Protein AF-A0A183HQJ3-F1 (afdb_monomer_lite)

Radius of gyration: 16.65 Å; chains: 1; bounding box: 35×37×35 Å

Organism: NCBI:txid387005

Foldseek 3Di:
DVCVVQVHPDDDDQDDAKDWDKHWDDDDPDIDIDIDIDGGDFLPRLVVVLVCCALVCVLVDDDDDDFDPPPVVPCPVSVVSSVVSNVVSNVVSLVVNCVPPVVVSVVSVVVVVVVPVVD

Sequence (119 aa):
MILRFLNRNDDAKPTIALEYSYGRRNRGKVKDVGHIWELGGGTNLCDLLQIPLASNYIQQCSLMIVIDLTAPFDMWNTFYTLLDSARTIVDSAMQQFSKTLPDSYEAFMIDRKAAFKEH

Structure (mmCIF, N/CA/C/O backbone):
data_AF-A0A183HQJ3-F1
#
_entry.id   AF-A0A183HQJ3-F1
#
loop_
_atom_site.group_PDB
_atom_site.id
_atom_site.type_symbol
_atom_site.label_atom_id
_atom_site.label_alt_id
_atom_site.label_comp_id
_atom_site.label_asym_id
_atom_site.label_entity_id
_atom_site.label_seq_id
_atom_site.pdbx_PDB_ins_code
_atom_site.Cartn_x
_atom_site.Cartn_y
_atom_site.Cartn_z
_atom_site.occupancy
_atom_site.B_iso_or_equiv
_atom_site.auth_seq_id
_atom_site.auth_comp_id
_atom_site.auth_asym_id
_atom_site.auth_atom_id
_atom_site.pdbx_PDB_model_num
ATOM 1 N N . MET A 1 1 ? 7.687 -10.432 -3.689 1.00 81.88 1 MET A N 1
ATOM 2 C CA . MET A 1 1 ? 7.864 -10.058 -2.262 1.00 81.88 1 MET A CA 1
ATOM 3 C C . MET A 1 1 ? 6.709 -10.557 -1.390 1.00 81.88 1 MET A C 1
ATOM 5 O O . MET A 1 1 ? 6.956 -11.270 -0.424 1.00 81.88 1 MET A O 1
ATOM 9 N N . ILE A 1 2 ? 5.460 -10.237 -1.745 1.00 89.94 2 ILE A N 1
ATOM 10 C CA . ILE A 1 2 ? 4.270 -10.497 -0.915 1.00 89.94 2 ILE A CA 1
ATOM 11 C C . ILE A 1 2 ? 3.982 -11.992 -0.715 1.00 89.94 2 ILE A C 1
ATOM 13 O O . ILE A 1 2 ? 3.716 -12.416 0.405 1.00 89.94 2 ILE A O 1
ATOM 17 N N . LEU A 1 3 ? 4.106 -12.817 -1.760 1.00 90.00 3 LEU A N 1
ATOM 18 C CA . LEU A 1 3 ? 3.868 -14.266 -1.657 1.00 90.00 3 LEU A CA 1
ATOM 19 C C . LEU A 1 3 ? 4.771 -14.932 -0.610 1.00 90.00 3 LEU A C 1
ATOM 21 O O . LEU A 1 3 ? 4.281 -15.659 0.251 1.00 90.00 3 LEU A O 1
ATOM 25 N N . ARG A 1 4 ? 6.067 -14.593 -0.605 1.00 89.31 4 ARG A N 1
ATOM 26 C CA . ARG A 1 4 ? 7.016 -15.073 0.411 1.00 89.31 4 ARG A CA 1
ATOM 27 C C . ARG A 1 4 ? 6.673 -14.563 1.809 1.00 89.31 4 ARG A C 1
ATOM 29 O O . ARG A 1 4 ? 6.722 -15.345 2.748 1.00 89.31 4 ARG A O 1
ATOM 36 N N . PHE A 1 5 ? 6.281 -13.293 1.948 1.00 90.00 5 PHE A N 1
ATOM 37 C CA . PHE A 1 5 ? 5.802 -12.748 3.226 1.00 90.00 5 PHE A CA 1
ATOM 38 C C . PHE A 1 5 ? 4.593 -13.532 3.772 1.00 90.00 5 PHE A C 1
ATOM 40 O O . PHE A 1 5 ? 4.485 -13.756 4.975 1.00 90.00 5 PHE A O 1
ATOM 47 N N . LEU A 1 6 ? 3.716 -14.007 2.885 1.00 91.88 6 LEU A N 1
ATOM 48 C CA . LEU A 1 6 ? 2.551 -14.827 3.220 1.00 91.88 6 LEU A CA 1
ATOM 49 C C . LEU A 1 6 ? 2.845 -16.337 3.302 1.00 91.88 6 LEU A C 1
ATOM 51 O O . LEU A 1 6 ? 1.902 -17.113 3.457 1.00 91.88 6 LEU A O 1
ATOM 55 N N . ASN A 1 7 ? 4.112 -16.763 3.210 1.00 88.19 7 ASN A N 1
ATOM 56 C CA . ASN A 1 7 ? 4.532 -18.171 3.148 1.00 88.19 7 ASN A CA 1
ATOM 57 C C . ASN A 1 7 ? 3.825 -18.979 2.040 1.00 88.19 7 ASN A C 1
ATOM 59 O O . ASN A 1 7 ? 3.460 -20.138 2.235 1.00 88.19 7 ASN A O 1
ATOM 63 N N . ARG A 1 8 ? 3.609 -18.355 0.878 1.00 88.88 8 ARG A N 1
ATOM 64 C CA . ARG A 1 8 ? 3.058 -18.994 -0.324 1.00 88.88 8 ARG A CA 1
ATOM 65 C C . ARG A 1 8 ? 4.184 -19.307 -1.304 1.00 88.88 8 ARG A C 1
ATOM 67 O O . ARG A 1 8 ? 5.031 -18.451 -1.561 1.00 88.88 8 ARG A O 1
ATOM 74 N N . ASN A 1 9 ? 4.154 -20.513 -1.865 1.00 83.75 9 ASN A N 1
ATOM 75 C CA . ASN A 1 9 ? 5.140 -21.002 -2.836 1.00 83.75 9 ASN A CA 1
ATOM 76 C C . ASN A 1 9 ? 4.659 -20.856 -4.291 1.00 83.75 9 ASN A C 1
ATOM 78 O O . ASN A 1 9 ? 5.130 -21.579 -5.162 1.00 83.75 9 ASN A O 1
ATOM 82 N N . ASP A 1 10 ? 3.712 -19.952 -4.543 1.00 84.69 10 ASP A N 1
ATOM 83 C CA . ASP A 1 10 ? 3.212 -19.676 -5.889 1.00 84.69 10 ASP A CA 1
ATOM 84 C C . ASP A 1 10 ? 4.236 -18.866 -6.701 1.00 84.69 10 ASP A C 1
ATOM 86 O O . ASP A 1 10 ? 4.989 -18.053 -6.148 1.00 84.69 10 ASP A O 1
ATOM 90 N N . ASP A 1 11 ? 4.223 -19.041 -8.022 1.00 83.50 11 ASP A N 1
ATOM 91 C CA . ASP A 1 11 ? 5.024 -18.220 -8.927 1.00 83.50 11 ASP A CA 1
ATOM 92 C C . ASP A 1 11 ? 4.510 -16.775 -8.951 1.00 83.50 11 ASP A C 1
ATOM 94 O O . ASP A 1 11 ? 3.305 -16.515 -9.046 1.00 83.50 11 ASP A O 1
ATOM 98 N N . ALA A 1 12 ? 5.440 -15.819 -8.885 1.00 81.25 12 ALA A N 1
ATOM 99 C CA . ALA A 1 12 ? 5.111 -14.403 -8.973 1.00 81.25 12 ALA A CA 1
ATOM 100 C C . ALA A 1 12 ? 4.600 -14.074 -10.382 1.00 81.25 12 ALA A C 1
ATOM 102 O O . ALA A 1 12 ? 5.305 -14.266 -11.373 1.00 81.25 12 ALA A O 1
ATOM 103 N N . LYS A 1 13 ? 3.373 -13.558 -10.459 1.00 83.06 13 LYS A N 1
ATOM 104 C CA . LYS A 1 13 ? 2.789 -13.032 -11.695 1.00 83.06 13 LYS A CA 1
ATOM 105 C C . LYS A 1 13 ? 2.975 -11.512 -11.740 1.00 83.06 13 LYS A C 1
ATOM 107 O O . LYS A 1 13 ? 3.051 -10.899 -10.677 1.00 83.06 13 LYS A O 1
ATOM 112 N N . PRO A 1 14 ? 3.052 -10.898 -12.933 1.00 83.50 14 PRO A N 1
ATOM 113 C CA . PRO A 1 14 ? 3.012 -9.446 -13.047 1.00 83.50 14 PRO A CA 1
ATOM 114 C C . PRO A 1 14 ? 1.714 -8.899 -12.446 1.00 83.50 14 PRO A C 1
ATOM 116 O O . PRO A 1 14 ? 0.631 -9.309 -12.864 1.00 83.50 14 PRO A O 1
ATOM 119 N N . THR A 1 15 ? 1.842 -7.984 -11.487 1.00 82.31 15 THR A N 1
ATOM 120 C CA . THR A 1 15 ? 0.712 -7.376 -10.780 1.00 82.31 15 THR A CA 1
ATOM 121 C C . THR A 1 15 ? -0.132 -6.538 -11.737 1.00 82.31 15 THR A C 1
ATOM 123 O O . THR A 1 15 ? 0.394 -5.663 -12.436 1.00 82.31 15 THR A O 1
ATOM 126 N N . ILE A 1 16 ? -1.446 -6.765 -11.749 1.00 82.56 16 ILE A N 1
ATOM 127 C CA . ILE A 1 16 ? -2.395 -6.006 -12.571 1.00 82.56 16 ILE A CA 1
ATOM 128 C C . ILE A 1 16 ? -3.283 -5.095 -11.721 1.00 82.56 16 ILE A C 1
ATOM 130 O O . ILE A 1 16 ? -3.996 -5.541 -10.828 1.00 82.56 16 ILE A O 1
ATOM 134 N N . ALA A 1 17 ? -3.299 -3.803 -12.051 1.00 89.06 17 ALA A N 1
ATOM 135 C CA . ALA A 1 17 ? -4.148 -2.806 -11.402 1.00 89.06 17 ALA A CA 1
ATOM 136 C C . ALA A 1 17 ? -4.006 -2.763 -9.873 1.00 89.06 17 ALA A C 1
ATOM 138 O O . ALA A 1 17 ? -2.996 -2.277 -9.386 1.00 89.06 17 ALA A O 1
ATOM 139 N N . LEU A 1 18 ? -4.995 -3.229 -9.113 1.00 93.19 18 LEU A N 1
ATOM 140 C CA . LEU A 1 18 ? -4.947 -3.260 -7.656 1.00 93.19 18 LEU A CA 1
ATOM 141 C C . LEU A 1 18 ? -5.261 -4.678 -7.175 1.00 93.19 18 LEU A C 1
ATOM 143 O O . LEU A 1 18 ? -6.419 -5.099 -7.160 1.00 93.19 18 LEU A O 1
ATOM 147 N N . GLU A 1 19 ? -4.229 -5.413 -6.780 1.00 93.06 19 GLU A N 1
ATOM 148 C CA . GLU A 1 19 ? -4.361 -6.794 -6.334 1.00 93.06 19 GLU A CA 1
ATOM 149 C C . GLU A 1 19 ? -4.574 -6.883 -4.828 1.00 93.06 19 GLU A C 1
ATOM 151 O O . GLU A 1 19 ? -3.896 -6.230 -4.034 1.00 93.06 19 GLU A O 1
ATOM 156 N N . TYR A 1 20 ? -5.515 -7.738 -4.433 1.00 94.06 20 TYR A N 1
ATOM 157 C CA . TYR A 1 20 ? -5.834 -8.004 -3.040 1.00 94.06 20 TYR A CA 1
ATOM 158 C C . TYR A 1 20 ? -5.278 -9.356 -2.595 1.00 94.06 20 TYR A C 1
ATOM 160 O O . TYR A 1 20 ? -5.512 -10.396 -3.213 1.00 94.06 20 TYR A O 1
ATOM 168 N N . SER A 1 21 ? -4.602 -9.353 -1.454 1.00 93.94 21 SER A N 1
ATOM 169 C CA . SER A 1 21 ? -4.180 -10.547 -0.733 1.00 93.94 21 SER A CA 1
ATOM 170 C C . SER A 1 21 ? -4.433 -10.381 0.761 1.00 93.94 21 SER A C 1
ATOM 172 O O . SER A 1 21 ? -4.567 -9.278 1.278 1.00 93.94 21 SER A O 1
ATOM 174 N N . TYR A 1 22 ? -4.491 -11.491 1.492 1.00 95.00 22 TYR A N 1
ATOM 175 C CA . TYR A 1 22 ? -4.577 -11.442 2.947 1.00 95.00 22 TYR A CA 1
ATOM 176 C C . TYR A 1 22 ? -3.739 -12.536 3.601 1.00 95.00 22 TYR A C 1
ATOM 178 O O . TYR A 1 22 ? -3.592 -13.646 3.077 1.00 95.00 22 TYR A O 1
ATOM 186 N N . GLY A 1 23 ? -3.200 -12.202 4.767 1.00 93.62 23 GLY A N 1
ATOM 187 C CA . GLY A 1 23 ? -2.521 -13.121 5.668 1.00 93.62 23 GLY A CA 1
ATOM 188 C C . GLY A 1 23 ? -3.366 -13.398 6.901 1.00 93.62 23 GLY A C 1
ATOM 189 O O . GLY A 1 23 ? -4.183 -12.572 7.309 1.00 93.62 23 GLY A O 1
ATOM 190 N N . ARG A 1 24 ? -3.162 -14.567 7.509 1.00 92.31 24 ARG A N 1
ATOM 191 C CA . ARG A 1 24 ? -3.738 -14.903 8.813 1.00 92.31 24 ARG A CA 1
ATOM 192 C C . ARG A 1 24 ? -2.635 -15.320 9.762 1.00 92.31 24 ARG A C 1
ATOM 194 O O . ARG A 1 24 ? -1.792 -16.139 9.402 1.00 92.31 24 ARG A O 1
ATOM 201 N N . ARG A 1 25 ? -2.675 -14.795 10.982 1.00 90.56 25 ARG A N 1
ATOM 202 C CA . ARG A 1 25 ? -1.796 -15.214 12.072 1.00 90.56 25 ARG A CA 1
ATOM 203 C C . ARG A 1 25 ? -2.649 -15.616 13.264 1.00 90.56 25 ARG A C 1
ATOM 205 O O . ARG A 1 25 ? -3.496 -14.854 13.713 1.00 90.56 25 ARG A O 1
ATOM 212 N N . ASN A 1 26 ? -2.413 -16.814 13.788 1.00 91.75 26 ASN A N 1
ATOM 213 C CA . ASN A 1 26 ? -3.055 -17.254 15.021 1.00 91.75 26 ASN A CA 1
ATOM 214 C C . ASN A 1 26 ? -2.159 -16.886 16.207 1.00 91.75 26 ASN A C 1
ATOM 216 O O . ASN A 1 26 ? -0.988 -17.269 16.246 1.00 91.75 26 ASN A O 1
ATOM 220 N N . ARG A 1 27 ? -2.716 -16.176 17.189 1.00 87.56 27 ARG A N 1
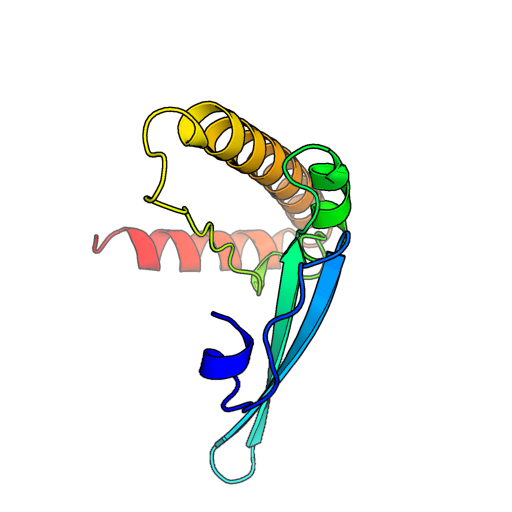ATOM 221 C CA . ARG A 1 27 ? -2.075 -15.874 18.471 1.00 87.56 27 ARG A CA 1
ATOM 222 C C . ARG A 1 27 ? -2.902 -16.509 19.589 1.00 87.56 27 ARG A C 1
ATOM 224 O O . ARG A 1 27 ? -3.800 -15.898 20.165 1.00 87.56 27 ARG A O 1
ATOM 231 N N . GLY A 1 28 ? -2.631 -17.786 19.860 1.00 88.25 28 GLY A N 1
ATOM 232 C CA . GLY A 1 28 ? -3.444 -18.591 20.775 1.00 88.25 28 GLY A CA 1
ATOM 233 C C . GLY A 1 28 ? -4.862 -18.784 20.229 1.00 88.25 28 GLY A C 1
ATOM 234 O O . GLY A 1 28 ? -5.035 -19.388 19.173 1.00 88.25 28 GLY A O 1
ATOM 235 N N . LYS A 1 29 ? -5.873 -18.262 20.938 1.00 89.31 29 LYS A N 1
ATOM 236 C CA . LYS A 1 29 ? -7.286 -18.304 20.507 1.00 89.31 29 LYS A CA 1
ATOM 237 C C . LYS A 1 29 ? -7.680 -17.157 19.565 1.00 89.31 29 LYS A C 1
ATOM 239 O O . LYS A 1 29 ? -8.745 -17.228 18.958 1.00 89.31 29 LYS A O 1
AT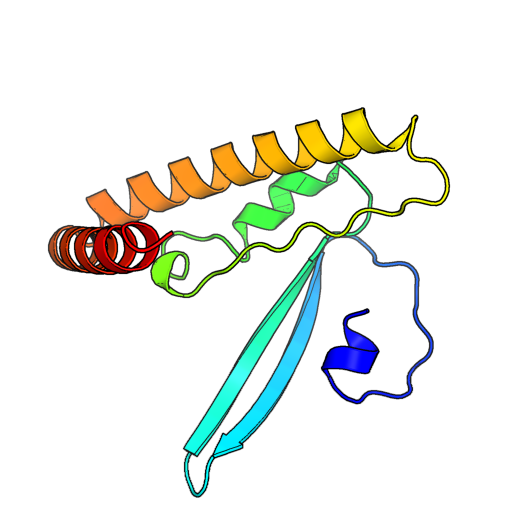OM 244 N N . VAL A 1 30 ? -6.851 -16.117 19.444 1.00 90.19 30 VAL A N 1
ATOM 245 C CA . VAL A 1 30 ? -7.128 -14.947 18.598 1.00 90.19 30 VAL A CA 1
ATOM 246 C C . VAL A 1 30 ? -6.624 -15.209 17.181 1.00 90.19 30 VAL A C 1
ATOM 248 O O . VAL A 1 30 ? -5.526 -15.740 16.992 1.00 90.19 30 VAL A O 1
ATOM 251 N N . LYS A 1 31 ? -7.443 -14.858 16.186 1.00 91.44 31 LYS A N 1
ATOM 252 C CA . LYS A 1 31 ? -7.101 -14.940 14.765 1.00 91.44 31 LYS A CA 1
ATOM 253 C C . LYS A 1 31 ? -6.978 -13.524 14.217 1.00 91.44 31 LYS A C 1
ATOM 255 O O . LYS A 1 31 ? -7.992 -12.850 14.065 1.00 91.44 31 LYS A O 1
ATOM 260 N N . ASP A 1 32 ? -5.758 -13.115 13.903 1.00 92.25 32 ASP A N 1
ATOM 261 C CA . ASP A 1 32 ? -5.476 -11.821 13.291 1.00 92.25 32 ASP A CA 1
ATOM 262 C C . ASP A 1 32 ? -5.473 -11.966 11.767 1.00 92.25 32 ASP A C 1
ATOM 264 O O . ASP A 1 32 ? -4.934 -12.938 11.219 1.00 92.25 32 ASP A O 1
ATOM 268 N N . VAL A 1 33 ? -6.074 -10.998 11.076 1.00 93.81 33 VAL A N 1
ATOM 269 C CA . VAL A 1 33 ? -6.108 -10.927 9.611 1.00 93.81 33 VAL A CA 1
ATOM 270 C C . VAL A 1 33 ? -5.428 -9.638 9.175 1.00 93.81 33 VAL A C 1
ATOM 272 O O . VAL A 1 33 ? -5.780 -8.563 9.646 1.00 93.81 33 VAL A O 1
ATOM 275 N N . GLY A 1 34 ? -4.455 -9.756 8.275 1.00 94.06 34 GLY A N 1
ATOM 276 C CA . GLY A 1 34 ? -3.810 -8.616 7.631 1.00 94.06 34 GLY A CA 1
ATOM 277 C C . GLY A 1 34 ? -4.231 -8.543 6.171 1.00 94.06 34 GLY A C 1
ATOM 278 O O . GLY A 1 34 ? -4.023 -9.508 5.434 1.00 94.06 34 GLY A O 1
ATOM 279 N N . HIS A 1 35 ? -4.816 -7.420 5.767 1.00 95.19 35 HIS A N 1
ATOM 280 C CA . HIS A 1 35 ? -5.185 -7.142 4.381 1.00 95.19 35 HIS A CA 1
ATOM 281 C C . HIS A 1 35 ? -4.021 -6.449 3.674 1.00 95.19 35 HIS A C 1
ATOM 283 O O . HIS A 1 35 ? -3.439 -5.510 4.211 1.00 95.19 35 HIS A O 1
ATOM 289 N N . ILE A 1 36 ? -3.672 -6.925 2.485 1.00 95.50 36 ILE A N 1
ATOM 290 C CA . ILE A 1 36 ? -2.560 -6.421 1.686 1.00 95.50 36 ILE A CA 1
ATOM 291 C C . ILE A 1 36 ? -3.109 -6.046 0.319 1.00 95.50 36 ILE A C 1
ATOM 293 O O . ILE A 1 36 ? -3.794 -6.845 -0.321 1.00 95.50 36 ILE A O 1
ATOM 297 N N . TRP A 1 37 ? -2.780 -4.837 -0.110 1.00 94.94 37 TRP A N 1
ATOM 298 C CA . TRP A 1 37 ? -3.121 -4.318 -1.422 1.00 94.94 37 TRP A CA 1
ATOM 299 C C . TRP A 1 37 ? -1.831 -3.977 -2.159 1.00 94.94 37 TRP A C 1
ATOM 301 O O . TRP A 1 37 ? -0.976 -3.284 -1.607 1.00 94.94 37 TRP A O 1
ATOM 311 N N . GLU A 1 38 ? -1.678 -4.490 -3.375 1.00 93.56 38 GLU A N 1
ATOM 312 C CA . GLU A 1 38 ? -0.521 -4.240 -4.235 1.00 93.56 38 GLU A CA 1
ATOM 313 C C . GLU A 1 38 ? -0.973 -3.501 -5.493 1.00 93.56 38 GLU A C 1
ATOM 315 O O . GLU A 1 38 ? -1.875 -3.956 -6.194 1.00 93.56 38 GLU A O 1
ATOM 320 N N . LEU A 1 39 ? -0.358 -2.352 -5.773 1.00 93.25 39 LEU A N 1
ATOM 321 C CA . LEU A 1 39 ? -0.639 -1.583 -6.979 1.00 93.25 39 LEU A CA 1
ATOM 322 C C . LEU A 1 39 ? 0.302 -2.019 -8.112 1.00 93.25 39 LEU A C 1
ATOM 324 O O . LEU A 1 39 ? 1.519 -1.870 -8.012 1.00 93.25 39 LEU A O 1
ATOM 328 N N . GLY A 1 40 ? -0.277 -2.528 -9.194 1.00 86.25 40 GLY A N 1
ATOM 329 C CA . GLY A 1 40 ? 0.368 -2.792 -10.474 1.00 86.25 40 GLY A CA 1
ATOM 330 C C . GLY A 1 40 ? 0.051 -1.719 -11.522 1.00 86.25 40 GLY A C 1
ATOM 331 O O . GLY A 1 40 ? -0.856 -0.905 -11.367 1.00 86.25 40 GLY A O 1
ATOM 332 N N . GLY A 1 41 ? 0.787 -1.730 -12.636 1.00 78.12 41 GLY A N 1
ATOM 33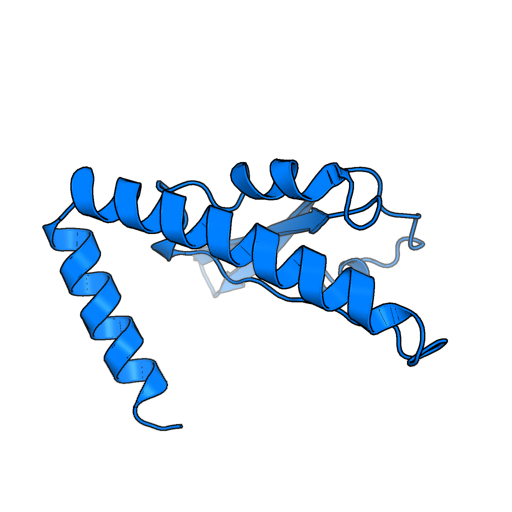3 C CA . GLY A 1 41 ? 0.568 -0.786 -13.745 1.00 78.12 41 GLY A CA 1
ATOM 334 C C . GLY A 1 41 ? 1.267 0.574 -13.605 1.00 78.12 41 GLY A C 1
ATOM 335 O O . GLY A 1 41 ? 0.945 1.504 -14.345 1.00 78.12 41 GLY A O 1
ATOM 336 N N . GLY A 1 42 ? 2.238 0.694 -12.694 1.00 79.19 42 GLY A N 1
ATOM 337 C CA . GLY A 1 42 ? 3.050 1.901 -12.524 1.00 79.19 42 GLY A CA 1
ATOM 338 C C . GLY A 1 42 ? 2.262 3.061 -11.912 1.00 79.19 42 GLY A C 1
ATOM 339 O O . GLY A 1 42 ? 1.531 2.880 -10.944 1.00 79.19 42 GLY A O 1
ATOM 340 N N . THR A 1 43 ? 2.421 4.260 -12.470 1.00 83.94 43 THR A N 1
ATOM 341 C CA . THR A 1 43 ? 1.811 5.500 -11.958 1.00 83.94 43 THR A CA 1
ATOM 342 C C . THR A 1 43 ? 0.409 5.776 -12.509 1.00 83.94 43 THR A C 1
ATOM 344 O O . THR A 1 43 ? -0.306 6.619 -11.978 1.00 83.94 43 THR A O 1
ATOM 347 N N . ASN A 1 44 ? -0.018 5.063 -13.554 1.00 86.81 44 ASN A N 1
ATOM 348 C CA . ASN A 1 44 ? -1.286 5.339 -14.244 1.00 86.81 44 ASN A CA 1
ATOM 349 C C . ASN A 1 44 ? -2.527 4.990 -13.415 1.00 86.81 44 ASN A C 1
ATOM 351 O O . ASN A 1 44 ? -3.622 5.444 -13.727 1.00 86.81 44 ASN A O 1
ATOM 355 N N . LEU A 1 45 ? -2.371 4.140 -12.399 1.00 90.88 45 LEU A N 1
ATOM 356 C CA . LEU A 1 45 ? -3.473 3.607 -11.599 1.00 90.88 45 LEU A CA 1
ATOM 357 C C . LEU A 1 45 ? -3.384 4.033 -10.129 1.00 90.88 45 LEU A C 1
ATOM 359 O O . LEU A 1 45 ? -4.043 3.435 -9.281 1.00 90.88 45 LEU A O 1
ATOM 363 N N . CYS A 1 46 ? -2.605 5.079 -9.823 1.00 91.31 46 CYS A N 1
ATOM 364 C CA . CYS A 1 46 ? -2.467 5.625 -8.470 1.00 91.31 46 CYS A CA 1
ATOM 365 C C . CYS A 1 46 ? -3.815 5.921 -7.800 1.00 91.31 46 CYS A C 1
ATOM 367 O O . CYS A 1 46 ? -3.952 5.715 -6.596 1.00 91.31 46 CYS A O 1
ATOM 369 N N . ASP A 1 47 ? -4.822 6.330 -8.572 1.00 90.88 47 ASP A N 1
ATOM 370 C CA . ASP A 1 47 ? -6.165 6.625 -8.067 1.00 90.88 47 ASP A CA 1
ATOM 371 C C . ASP A 1 47 ? -6.820 5.418 -7.382 1.00 90.88 47 ASP A C 1
ATOM 373 O O . ASP A 1 47 ? -7.646 5.585 -6.487 1.00 90.88 47 ASP A O 1
ATOM 377 N N . LEU A 1 48 ? -6.430 4.185 -7.727 1.00 94.38 48 LEU A N 1
ATOM 378 C CA . LEU A 1 48 ? -6.941 2.978 -7.072 1.00 94.38 48 LEU A CA 1
ATOM 379 C C . LEU A 1 48 ? -6.519 2.881 -5.599 1.00 94.38 48 LEU A C 1
ATOM 381 O O . LEU A 1 48 ? -7.204 2.215 -4.821 1.00 94.38 48 LEU A O 1
ATOM 385 N N . LEU A 1 49 ? -5.457 3.580 -5.178 1.00 93.88 49 LEU A N 1
ATOM 386 C CA . LEU A 1 49 ? -5.027 3.627 -3.776 1.00 93.88 49 LEU A CA 1
ATOM 387 C C . LEU A 1 49 ? -6.084 4.249 -2.851 1.00 93.88 49 LEU A C 1
ATOM 389 O O . LEU A 1 49 ? -6.067 3.972 -1.653 1.00 93.88 49 LEU A O 1
ATOM 393 N N . GLN A 1 50 ? -7.046 5.012 -3.384 1.00 94.38 50 GLN A N 1
ATOM 394 C CA . GLN A 1 50 ? -8.169 5.544 -2.602 1.00 94.38 50 GLN A CA 1
ATOM 395 C C . GLN A 1 50 ? -9.049 4.446 -1.982 1.00 94.38 50 GLN A C 1
ATOM 397 O O . GLN A 1 50 ? -9.719 4.688 -0.982 1.00 94.38 50 GLN A O 1
ATOM 402 N N . ILE A 1 51 ? -9.046 3.237 -2.562 1.00 93.88 51 ILE A N 1
ATOM 403 C CA . ILE A 1 51 ? -9.831 2.096 -2.079 1.00 93.88 51 ILE A CA 1
ATOM 404 C C . ILE A 1 51 ? -9.279 1.600 -0.730 1.00 93.88 51 ILE A C 1
ATOM 406 O O . ILE A 1 51 ? -10.027 1.609 0.251 1.00 93.88 51 ILE A O 1
ATOM 410 N N . PRO A 1 52 ? -7.996 1.191 -0.620 1.00 94.25 52 PRO A N 1
ATOM 411 C CA . PRO A 1 52 ? -7.435 0.750 0.654 1.00 94.25 52 PRO A CA 1
ATOM 412 C C . PRO A 1 52 ? -7.109 1.892 1.622 1.00 94.25 52 PRO A C 1
ATOM 414 O O . PRO A 1 52 ? -7.073 1.647 2.824 1.00 94.25 52 PRO A O 1
ATOM 417 N N . LEU A 1 53 ? -6.884 3.118 1.135 1.00 94.88 53 LEU A N 1
ATOM 418 C CA . LEU A 1 53 ? -6.565 4.293 1.961 1.00 94.88 53 LEU A CA 1
ATOM 419 C C . LEU A 1 53 ? -7.801 5.148 2.287 1.00 94.88 53 LEU A C 1
ATOM 421 O O . LEU A 1 53 ? -7.688 6.348 2.527 1.00 94.88 53 LEU A O 1
ATOM 425 N N . ALA A 1 54 ? -8.991 4.548 2.297 1.00 93.88 54 ALA A N 1
ATOM 426 C CA . ALA A 1 54 ? -10.221 5.248 2.642 1.00 93.88 54 ALA A CA 1
ATOM 427 C C . ALA A 1 54 ? -10.221 5.734 4.105 1.00 93.88 54 ALA A C 1
ATOM 429 O O . ALA A 1 54 ? -9.669 5.089 5.002 1.00 93.88 54 ALA A O 1
ATOM 430 N N . SER A 1 55 ? -10.925 6.838 4.368 1.00 93.44 55 SER A N 1
ATOM 431 C CA . SER A 1 55 ? -11.006 7.486 5.689 1.00 93.44 55 SER A CA 1
ATOM 432 C C . SER A 1 55 ? -11.465 6.555 6.819 1.00 93.44 55 SER A C 1
ATOM 434 O O . SER A 1 55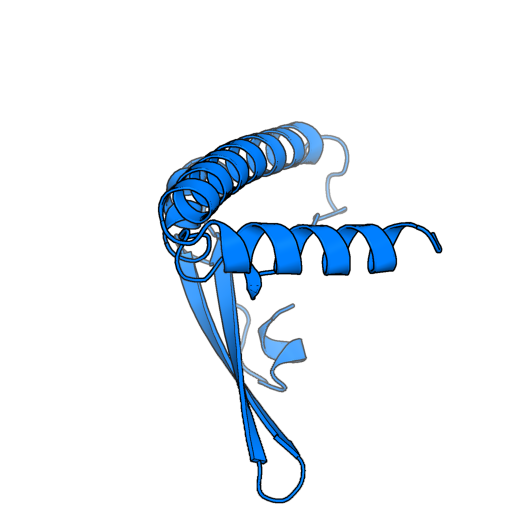 ? -10.994 6.681 7.945 1.00 93.44 55 SER A O 1
ATOM 436 N N . ASN A 1 56 ? -12.310 5.566 6.517 1.00 91.50 56 ASN A N 1
ATOM 437 C CA . ASN A 1 56 ? -12.786 4.578 7.492 1.00 91.50 56 ASN A CA 1
ATOM 438 C C . ASN A 1 56 ? -11.671 3.671 8.042 1.00 91.50 56 ASN A C 1
ATOM 440 O O . ASN A 1 56 ? -11.781 3.173 9.163 1.00 91.50 56 ASN A O 1
ATOM 444 N N . TYR A 1 57 ? -10.616 3.438 7.258 1.00 90.62 57 TYR A N 1
ATOM 445 C CA . TYR A 1 57 ? -9.558 2.474 7.574 1.00 90.62 57 TYR A CA 1
ATOM 446 C C . TYR A 1 57 ? -8.190 3.125 7.781 1.00 90.62 57 TYR A C 1
ATOM 448 O O . TYR A 1 57 ? -7.290 2.463 8.288 1.00 90.62 57 TYR A O 1
ATOM 456 N N . ILE A 1 58 ? -8.037 4.416 7.462 1.00 92.38 58 ILE A N 1
ATOM 457 C CA . ILE A 1 58 ? -6.743 5.113 7.422 1.00 92.38 58 ILE A CA 1
ATOM 458 C C . ILE A 1 58 ? -5.930 4.994 8.723 1.00 92.38 58 ILE A C 1
ATOM 460 O O . ILE A 1 58 ? -4.709 4.870 8.682 1.00 92.38 58 ILE A O 1
ATOM 464 N N . GLN A 1 59 ? -6.603 4.925 9.876 1.00 91.62 59 GLN A N 1
ATOM 465 C CA . GLN A 1 59 ? -5.981 4.749 11.194 1.00 91.62 59 GLN A CA 1
ATOM 466 C C . GLN A 1 59 ? -5.302 3.375 11.401 1.00 91.62 59 GLN A C 1
ATOM 468 O O . GLN A 1 59 ? -4.484 3.222 12.305 1.00 91.62 59 GLN A O 1
ATOM 473 N N . GLN A 1 60 ? -5.639 2.374 10.580 1.00 91.69 60 GLN A N 1
ATOM 474 C CA . GLN A 1 60 ? -5.104 1.002 10.610 1.00 91.69 60 GLN A C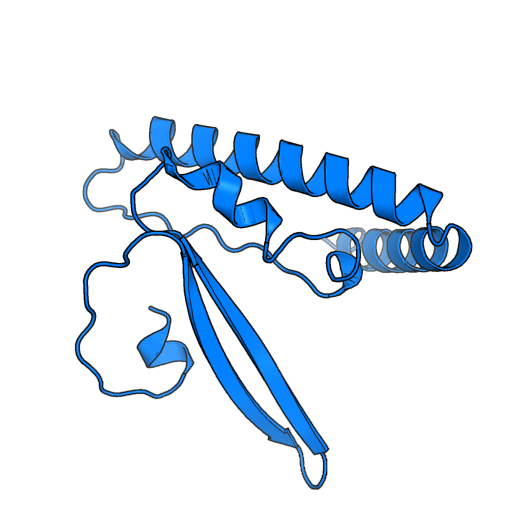A 1
ATOM 475 C C . GLN A 1 60 ? -4.227 0.684 9.388 1.00 91.69 60 GLN A C 1
ATOM 477 O O . GLN A 1 60 ? -3.804 -0.459 9.207 1.00 91.69 60 GLN A O 1
ATOM 482 N N . CYS A 1 61 ? -3.964 1.671 8.532 1.00 93.12 61 CYS A N 1
ATOM 483 C CA . CYS A 1 61 ? -3.210 1.485 7.302 1.00 93.12 61 CYS A CA 1
ATOM 484 C C . CYS A 1 61 ? -1.712 1.739 7.505 1.00 93.12 61 CYS A C 1
ATOM 486 O O . CYS A 1 61 ? -1.274 2.506 8.360 1.00 93.12 61 CYS A O 1
ATOM 488 N N . SER A 1 62 ? -0.900 1.107 6.665 1.00 92.31 62 SER A N 1
ATOM 489 C CA . SER A 1 62 ? 0.518 1.423 6.503 1.00 92.31 62 SER A CA 1
ATOM 490 C C . SER A 1 62 ? 0.872 1.296 5.029 1.00 92.31 62 SER A C 1
ATOM 492 O O . SER A 1 62 ? 0.444 0.349 4.371 1.00 92.31 62 SER A O 1
ATOM 494 N N . LEU A 1 63 ? 1.629 2.261 4.512 1.00 92.31 63 LEU A N 1
ATOM 495 C CA . LEU A 1 63 ? 2.062 2.290 3.119 1.00 92.31 63 LEU A CA 1
ATOM 496 C C . LEU A 1 63 ? 3.508 1.800 3.021 1.00 92.31 63 LEU A C 1
ATOM 498 O O . LEU A 1 63 ? 4.371 2.245 3.776 1.00 92.31 63 LEU A O 1
ATOM 502 N N . MET A 1 64 ? 3.776 0.909 2.069 1.00 92.44 64 MET A N 1
ATOM 503 C CA . MET A 1 64 ? 5.119 0.437 1.744 1.00 92.44 64 MET A CA 1
ATOM 504 C C . MET A 1 64 ? 5.393 0.715 0.270 1.00 92.44 64 MET A C 1
ATOM 506 O O . MET A 1 64 ? 4.606 0.320 -0.586 1.00 92.44 64 MET A O 1
ATOM 510 N N . ILE A 1 65 ? 6.515 1.372 -0.021 1.00 90.75 65 ILE A N 1
ATOM 511 C CA . ILE A 1 65 ? 6.988 1.595 -1.388 1.00 90.75 65 ILE A CA 1
ATOM 512 C C . ILE A 1 65 ? 8.190 0.684 -1.610 1.00 90.75 65 ILE A C 1
ATOM 514 O O . ILE A 1 65 ? 9.177 0.762 -0.879 1.00 90.75 65 ILE A O 1
ATOM 518 N N . VAL A 1 66 ? 8.090 -0.192 -2.606 1.00 89.25 66 VAL A N 1
ATOM 519 C CA . VAL A 1 66 ? 9.169 -1.102 -2.996 1.00 89.25 66 VAL A CA 1
ATOM 520 C C . VAL A 1 66 ? 9.802 -0.562 -4.264 1.00 89.25 66 VAL A C 1
ATOM 522 O O . VAL A 1 66 ? 9.117 -0.275 -5.240 1.00 89.25 66 VAL A O 1
ATOM 525 N N . ILE A 1 67 ? 11.118 -0.416 -4.225 1.00 88.00 67 ILE A N 1
ATOM 526 C CA . ILE A 1 67 ? 11.908 0.144 -5.308 1.00 88.00 67 ILE A CA 1
ATOM 527 C C . ILE A 1 67 ? 12.746 -0.971 -5.927 1.00 88.00 67 ILE A C 1
ATOM 529 O O . ILE A 1 67 ? 13.470 -1.669 -5.215 1.00 88.00 67 ILE A O 1
ATOM 533 N N . ASP A 1 68 ? 12.675 -1.099 -7.250 1.00 87.06 68 ASP A N 1
ATOM 534 C CA . ASP A 1 68 ? 13.614 -1.915 -8.012 1.00 87.06 68 ASP A CA 1
ATOM 535 C C . ASP A 1 68 ? 14.905 -1.123 -8.270 1.00 87.06 68 ASP A C 1
ATOM 537 O O . ASP A 1 68 ? 14.886 -0.048 -8.870 1.00 87.06 68 ASP A O 1
ATOM 541 N N . LEU A 1 69 ? 16.031 -1.665 -7.805 1.00 91.00 69 LEU A N 1
ATOM 542 C CA . LEU A 1 69 ? 17.360 -1.067 -7.950 1.00 91.00 69 LEU A CA 1
ATOM 543 C C . LEU A 1 69 ? 18.105 -1.557 -9.200 1.00 91.00 69 LEU A C 1
ATOM 545 O O . LEU A 1 69 ? 19.280 -1.240 -9.365 1.00 91.00 69 LEU A O 1
ATOM 549 N N . THR A 1 70 ? 17.451 -2.313 -10.086 1.00 91.25 70 THR A N 1
ATOM 550 C CA . THR A 1 70 ? 18.047 -2.775 -11.350 1.00 91.25 70 THR A CA 1
ATOM 551 C C . THR A 1 70 ? 18.374 -1.605 -12.289 1.00 91.25 70 THR A C 1
ATOM 553 O O . THR A 1 70 ? 19.396 -1.632 -12.972 1.00 91.25 70 THR A O 1
ATOM 556 N N . ALA A 1 71 ? 17.548 -0.551 -12.281 1.00 90.12 71 ALA A N 1
ATOM 557 C CA . ALA A 1 71 ? 17.734 0.675 -13.063 1.00 90.12 71 ALA A CA 1
ATOM 558 C C . ALA A 1 71 ? 17.520 1.927 -12.179 1.00 90.12 71 ALA A C 1
ATOM 560 O O . ALA A 1 71 ? 16.493 2.605 -12.268 1.00 90.12 71 ALA A O 1
ATOM 561 N N . PRO A 1 72 ? 18.479 2.259 -11.293 1.00 87.75 72 PRO A N 1
ATOM 562 C CA . PRO A 1 72 ? 18.292 3.266 -10.245 1.00 87.75 72 PRO A CA 1
ATOM 563 C C . PRO A 1 72 ? 18.150 4.702 -10.778 1.00 87.75 72 PRO A C 1
ATOM 565 O O . PRO A 1 72 ? 17.688 5.581 -10.059 1.00 87.75 72 PRO A O 1
ATOM 568 N N . PHE A 1 73 ? 18.535 4.964 -12.027 1.00 88.94 73 PHE A N 1
ATOM 569 C CA . PHE A 1 73 ? 18.350 6.276 -12.653 1.00 88.94 73 PHE A CA 1
ATOM 570 C C . PHE A 1 73 ? 16.922 6.486 -13.175 1.00 88.94 73 PHE A C 1
ATOM 572 O O . PHE A 1 73 ? 16.437 7.615 -13.163 1.00 88.94 73 PHE A O 1
ATOM 579 N N . ASP A 1 74 ? 16.222 5.412 -13.547 1.00 86.75 74 ASP A N 1
ATOM 580 C CA . ASP A 1 74 ? 14.892 5.486 -14.168 1.00 86.75 74 ASP A CA 1
ATOM 581 C C . ASP A 1 74 ? 13.753 5.469 -13.134 1.00 86.75 74 ASP A C 1
ATOM 583 O O . ASP A 1 74 ? 12.634 5.907 -13.403 1.00 86.75 74 ASP A O 1
ATOM 587 N N . MET A 1 75 ? 14.030 4.997 -11.916 1.00 89.81 75 MET A N 1
ATOM 588 C CA . MET A 1 75 ? 13.022 4.805 -10.867 1.00 89.81 75 MET A CA 1
ATOM 589 C C . MET A 1 75 ? 12.501 6.099 -10.221 1.00 89.81 75 MET A C 1
ATOM 591 O O . MET A 1 75 ? 11.413 6.087 -9.644 1.00 89.81 75 MET A O 1
ATOM 595 N N . TRP A 1 76 ? 13.251 7.206 -10.279 1.00 90.38 76 TRP A N 1
ATOM 596 C CA . TRP A 1 76 ? 12.943 8.418 -9.507 1.00 90.38 76 TRP A CA 1
ATOM 597 C C . TRP A 1 76 ? 11.595 9.025 -9.874 1.00 90.38 76 TRP A C 1
ATOM 599 O O . TRP A 1 76 ? 10.816 9.354 -8.982 1.00 90.38 76 TRP A O 1
ATOM 609 N N . ASN A 1 77 ? 11.295 9.119 -11.171 1.00 90.06 77 ASN A N 1
ATOM 610 C CA . ASN A 1 77 ? 10.021 9.656 -11.648 1.00 90.06 77 ASN A CA 1
ATOM 611 C C . ASN A 1 77 ? 8.851 8.840 -11.088 1.00 90.06 77 ASN A C 1
ATOM 613 O O . ASN A 1 77 ? 7.947 9.395 -10.471 1.00 90.06 77 ASN A O 1
ATOM 617 N N . THR A 1 78 ? 8.924 7.513 -11.210 1.00 89.50 78 THR A N 1
ATOM 618 C CA . THR A 1 78 ? 7.918 6.594 -10.669 1.00 89.50 78 THR A CA 1
ATOM 619 C C . THR A 1 78 ? 7.771 6.746 -9.156 1.00 89.50 78 THR A C 1
ATOM 621 O O . THR A 1 78 ? 6.653 6.846 -8.655 1.00 89.50 78 THR A O 1
ATOM 624 N N . PHE A 1 79 ? 8.886 6.809 -8.423 1.00 91.44 79 PHE A N 1
ATOM 625 C CA . PHE A 1 79 ? 8.883 6.965 -6.970 1.00 91.44 79 PHE A CA 1
ATOM 626 C C . PHE A 1 79 ? 8.215 8.271 -6.528 1.00 91.44 79 PHE A C 1
ATOM 628 O O . PHE A 1 79 ? 7.326 8.243 -5.676 1.00 91.44 79 PHE A O 1
ATOM 635 N N . TYR A 1 80 ? 8.614 9.406 -7.109 1.00 93.44 80 TYR A N 1
ATOM 636 C CA . TYR A 1 80 ? 8.060 10.707 -6.742 1.00 93.44 80 TYR A CA 1
ATOM 637 C C . TYR A 1 80 ? 6.579 10.812 -7.092 1.00 93.44 80 TYR A C 1
ATOM 639 O O . TYR A 1 80 ? 5.805 11.277 -6.260 1.00 93.44 80 TYR A O 1
ATOM 647 N N . THR A 1 81 ? 6.166 10.327 -8.265 1.00 92.56 81 THR A N 1
ATOM 648 C CA . THR A 1 81 ? 4.750 10.316 -8.644 1.00 92.56 81 THR A CA 1
ATOM 649 C C . THR A 1 81 ? 3.921 9.450 -7.696 1.00 92.56 81 THR A C 1
ATOM 651 O O . THR A 1 81 ? 2.893 9.909 -7.209 1.00 92.56 81 THR A O 1
ATOM 654 N N . LEU A 1 82 ? 4.373 8.232 -7.368 1.00 92.31 82 LEU A N 1
ATOM 655 C CA . LEU A 1 82 ? 3.666 7.363 -6.417 1.00 92.31 82 LEU A CA 1
ATOM 656 C C . LEU A 1 82 ? 3.558 8.004 -5.031 1.00 92.31 82 LEU A C 1
ATOM 658 O O . LEU A 1 82 ? 2.496 7.958 -4.410 1.00 92.31 82 LEU A O 1
ATOM 662 N N . LEU A 1 83 ? 4.645 8.606 -4.546 1.00 94.44 83 LEU A N 1
ATOM 663 C CA . LEU A 1 83 ? 4.677 9.250 -3.239 1.00 94.44 83 LEU A CA 1
ATOM 664 C C . LEU A 1 83 ? 3.732 10.454 -3.177 1.00 94.44 83 LEU A C 1
ATOM 666 O O . LEU A 1 83 ? 3.016 10.608 -2.189 1.00 94.44 83 LEU A O 1
ATOM 670 N N . ASP A 1 84 ? 3.723 11.292 -4.211 1.00 95.38 84 ASP A N 1
ATOM 671 C CA . ASP A 1 84 ? 2.881 12.488 -4.274 1.00 95.38 84 ASP A CA 1
ATOM 672 C C . ASP A 1 84 ? 1.390 12.136 -4.392 1.00 95.38 84 ASP A C 1
ATOM 674 O O . ASP A 1 84 ? 0.557 12.657 -3.642 1.00 95.38 84 ASP A O 1
ATOM 678 N N . SER A 1 85 ? 1.049 11.156 -5.239 1.00 94.38 85 SER A N 1
ATOM 679 C CA . SER A 1 85 ? -0.320 10.640 -5.329 1.00 94.38 85 SER A CA 1
ATOM 680 C C . SER A 1 85 ? -0.781 10.032 -4.004 1.00 94.38 85 SER A C 1
ATOM 682 O O . SER A 1 85 ? -1.869 10.345 -3.522 1.00 94.38 85 SER A O 1
ATOM 684 N N . ALA A 1 86 ? 0.053 9.200 -3.372 1.00 94.44 86 ALA A N 1
ATOM 685 C CA . ALA A 1 86 ? -0.287 8.590 -2.094 1.00 94.44 86 ALA A CA 1
ATOM 686 C C . ALA A 1 86 ? -0.479 9.638 -0.988 1.00 94.44 86 ALA A C 1
ATOM 688 O O . ALA A 1 86 ? -1.446 9.547 -0.236 1.00 94.44 86 ALA A O 1
ATOM 689 N N . ARG A 1 87 ? 0.388 10.658 -0.910 1.00 95.94 87 ARG A N 1
ATOM 690 C CA . ARG A 1 87 ? 0.239 11.779 0.035 1.00 95.94 87 ARG A CA 1
ATOM 691 C C . ARG A 1 87 ? -1.086 12.503 -0.156 1.00 95.94 87 ARG A C 1
ATOM 693 O O . ARG A 1 87 ? -1.838 12.628 0.801 1.00 95.94 87 ARG A O 1
ATOM 700 N N . THR A 1 88 ? -1.407 12.885 -1.390 1.00 96.69 88 THR A N 1
ATOM 701 C CA . THR A 1 88 ? -2.667 13.570 -1.718 1.00 96.69 88 THR A CA 1
ATOM 702 C C . THR A 1 88 ? -3.896 12.766 -1.272 1.00 96.69 88 THR A C 1
ATOM 704 O O . THR A 1 88 ? -4.839 13.318 -0.692 1.00 96.69 88 THR A O 1
ATOM 707 N N . ILE A 1 89 ? -3.879 11.449 -1.501 1.00 95.94 89 ILE A N 1
ATOM 708 C CA . ILE A 1 89 ? -4.960 10.538 -1.101 1.00 95.94 89 ILE A CA 1
ATOM 709 C C . ILE A 1 89 ? -5.050 10.434 0.425 1.00 95.94 89 ILE A C 1
ATOM 711 O O . ILE A 1 89 ? -6.142 10.565 0.980 1.00 95.94 89 ILE A O 1
ATOM 715 N N . VAL A 1 90 ? -3.919 10.241 1.112 1.00 95.69 90 VAL A N 1
ATOM 716 C CA . VAL A 1 90 ? -3.877 10.157 2.579 1.00 95.69 90 VAL A CA 1
ATOM 717 C C . VAL A 1 90 ? -4.343 11.461 3.219 1.00 95.69 90 VAL A C 1
ATOM 719 O O . VAL A 1 90 ? -5.167 11.414 4.126 1.00 95.69 90 VAL A O 1
ATOM 722 N N . ASP A 1 91 ? -3.891 12.617 2.738 1.00 96.06 91 ASP A N 1
ATOM 723 C CA . ASP A 1 91 ? -4.294 13.920 3.275 1.00 96.06 91 ASP A CA 1
ATOM 724 C C . ASP A 1 91 ? -5.804 14.132 3.131 1.00 96.06 91 ASP A C 1
ATOM 726 O O . ASP A 1 91 ? -6.480 14.540 4.080 1.00 96.06 91 ASP A O 1
ATOM 730 N N . SER A 1 92 ? -6.359 13.774 1.972 1.00 96.38 92 SER A N 1
ATOM 731 C CA . SER A 1 92 ? -7.803 13.822 1.727 1.00 96.38 92 SER A CA 1
ATOM 732 C C . SER A 1 92 ? -8.571 12.886 2.668 1.00 96.38 92 SER A C 1
ATOM 734 O O . SER A 1 92 ? -9.579 13.286 3.258 1.00 96.38 92 SER A O 1
ATOM 736 N N . ALA A 1 93 ? -8.084 11.658 2.866 1.00 95.94 93 ALA A N 1
ATOM 737 C CA . ALA A 1 93 ? -8.681 10.690 3.784 1.00 95.94 93 ALA A CA 1
ATOM 738 C C . ALA A 1 93 ? -8.604 11.154 5.248 1.00 95.94 93 ALA A C 1
ATOM 740 O O . ALA A 1 93 ? -9.582 11.021 5.985 1.00 95.94 93 ALA A O 1
ATOM 741 N N . MET A 1 94 ? -7.489 11.760 5.660 1.00 95.12 94 MET A N 1
ATOM 742 C CA . MET A 1 94 ? -7.287 12.303 7.006 1.00 95.12 94 MET A CA 1
ATOM 743 C C . MET A 1 94 ? -8.186 13.512 7.279 1.00 95.12 94 MET A C 1
ATOM 745 O O . MET A 1 94 ? -8.760 13.614 8.362 1.00 95.12 94 MET A O 1
ATOM 749 N N . GLN A 1 95 ? -8.385 14.393 6.294 1.00 96.19 95 GLN A N 1
ATOM 750 C CA . GLN A 1 95 ? -9.346 15.497 6.397 1.00 96.19 95 GLN A CA 1
ATOM 751 C C . GLN A 1 95 ? -10.793 15.006 6.510 1.00 96.19 95 GLN A C 1
ATOM 753 O O . GLN A 1 95 ? -11.611 15.621 7.191 1.00 96.19 95 GLN A O 1
ATOM 758 N N . GLN A 1 96 ? -11.146 13.918 5.825 1.00 95.94 96 GLN A N 1
ATOM 759 C CA . GLN A 1 96 ? -12.466 13.304 5.973 1.00 95.94 96 GLN A CA 1
ATOM 760 C C . GLN A 1 96 ? -12.615 12.614 7.333 1.00 95.94 96 GLN A C 1
ATOM 762 O O . GLN A 1 96 ? -13.663 12.736 7.970 1.00 95.94 96 GLN A O 1
ATOM 767 N N . PHE A 1 97 ? -11.568 11.932 7.799 1.00 95.06 97 PHE A N 1
ATOM 768 C CA . PHE A 1 97 ? -11.546 11.273 9.101 1.00 95.06 97 PHE A CA 1
ATOM 769 C C . PHE A 1 97 ? -11.721 12.284 10.241 1.00 95.06 97 PHE A C 1
ATOM 771 O O . PHE A 1 97 ? -12.586 12.085 11.092 1.00 95.06 97 PHE A O 1
ATOM 778 N N . SER A 1 98 ? -11.011 13.418 10.198 1.00 95.56 98 SER A N 1
ATOM 779 C CA . SER A 1 98 ? -11.135 14.477 11.210 1.00 95.56 98 SER A CA 1
ATOM 780 C C . SER A 1 98 ? -12.527 15.108 11.261 1.00 95.56 98 SER A C 1
ATOM 782 O O . SER A 1 98 ? -13.010 15.437 12.340 1.00 95.56 98 SER A O 1
ATOM 784 N N . LYS A 1 99 ? -13.205 15.238 10.113 1.00 95.25 99 LYS A N 1
ATOM 785 C CA . LYS A 1 99 ? -14.586 15.745 10.041 1.00 95.25 99 LYS A CA 1
ATOM 786 C C . LYS A 1 99 ? -15.614 14.741 10.560 1.00 95.25 99 LYS A C 1
ATOM 788 O O . LYS A 1 99 ? -16.622 15.150 11.124 1.00 95.25 99 LYS A O 1
ATOM 793 N N . THR A 1 100 ? -15.386 13.449 10.327 1.00 93.50 100 THR A N 1
ATOM 794 C CA . THR A 1 100 ? -16.371 12.397 10.626 1.00 93.50 100 THR A CA 1
ATOM 795 C C . THR A 1 100 ? -16.285 11.935 12.078 1.00 93.50 100 THR A C 1
ATOM 797 O O . THR A 1 100 ? -17.316 11.710 12.706 1.00 93.50 100 THR A O 1
ATOM 800 N N . LEU A 1 101 ? -15.069 11.799 12.619 1.00 93.38 101 LEU A N 1
ATOM 801 C CA . LEU A 1 101 ? -14.811 11.302 13.975 1.00 93.38 101 LEU A CA 1
ATOM 802 C C . LEU A 1 101 ? -13.712 12.134 14.671 1.00 93.38 101 LEU A C 1
ATOM 804 O O . LEU A 1 101 ? -12.587 11.650 14.828 1.00 93.38 101 LEU A O 1
ATOM 808 N N . PRO A 1 102 ? -14.016 13.371 15.114 1.00 92.56 102 PRO A N 1
ATOM 809 C CA . PRO A 1 102 ? -13.019 14.289 15.676 1.00 92.56 102 PRO A CA 1
ATOM 810 C C . PRO A 1 102 ? -12.273 13.727 16.895 1.00 92.56 102 PRO A C 1
ATOM 812 O O . PRO A 1 102 ? -11.047 13.786 16.948 1.00 92.56 102 PRO A O 1
ATOM 815 N N . ASP A 1 103 ? -12.986 13.109 17.842 1.00 94.00 103 ASP A N 1
ATOM 816 C CA . ASP A 1 103 ? -12.374 12.571 19.067 1.00 94.00 103 ASP A CA 1
ATOM 817 C C . ASP A 1 103 ? -11.412 11.409 18.769 1.00 94.00 103 ASP A C 1
ATOM 819 O O . ASP A 1 103 ? -10.324 11.315 19.341 1.00 94.00 103 ASP A O 1
ATOM 823 N N . SER A 1 104 ? -11.790 10.523 17.837 1.00 92.69 104 SER A N 1
ATOM 824 C CA . SER A 1 104 ? -10.933 9.414 17.397 1.00 92.69 104 SER A CA 1
ATOM 825 C C . SER A 1 104 ? -9.715 9.914 16.625 1.00 92.69 104 SER A C 1
ATOM 827 O O . SER A 1 104 ? -8.625 9.365 16.783 1.00 92.69 104 SER A O 1
ATOM 829 N N . TYR A 1 105 ? -9.886 10.966 15.823 1.00 93.38 105 TYR A N 1
ATOM 830 C CA . TYR A 1 105 ? -8.794 11.621 15.116 1.00 93.38 105 TYR A CA 1
ATOM 831 C C . TYR A 1 105 ? -7.765 12.207 16.090 1.00 93.38 105 TYR A C 1
ATOM 833 O O . TYR A 1 105 ? -6.576 11.921 15.958 1.00 93.38 105 TYR A O 1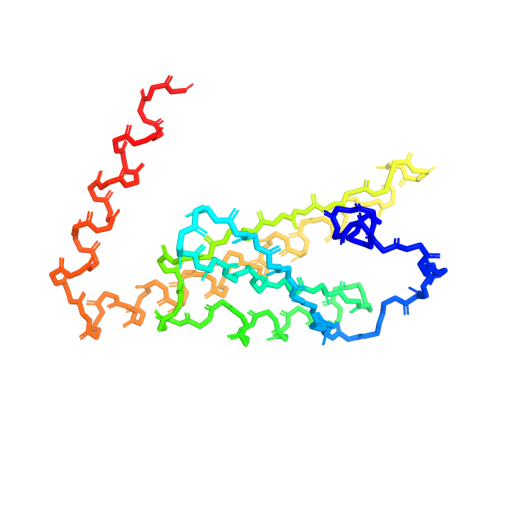
ATOM 841 N N . GLU A 1 106 ? -8.198 12.958 17.104 1.00 93.69 106 GLU A N 1
ATOM 842 C CA . GLU A 1 106 ? -7.288 13.541 18.099 1.00 93.69 106 GLU A CA 1
ATOM 843 C C . GLU A 1 106 ? -6.504 12.463 18.861 1.00 93.69 106 GLU A C 1
ATOM 845 O O . GLU A 1 106 ? -5.275 12.537 18.963 1.00 93.69 106 GLU A O 1
ATOM 850 N N . ALA A 1 107 ? -7.183 11.407 19.323 1.00 93.31 107 ALA A N 1
ATOM 851 C CA . ALA A 1 107 ? -6.529 10.281 19.990 1.00 93.31 107 ALA A CA 1
ATOM 852 C C . ALA A 1 107 ? -5.485 9.597 19.085 1.00 93.31 107 ALA A C 1
ATOM 854 O O . ALA A 1 107 ? -4.359 9.336 19.519 1.00 93.31 107 ALA A O 1
ATOM 855 N N . PHE A 1 108 ? -5.828 9.364 17.814 1.00 92.38 108 PHE A N 1
ATOM 856 C CA . PHE A 1 108 ? -4.914 8.799 16.821 1.00 92.38 108 PHE A CA 1
ATOM 857 C C . PHE A 1 108 ? -3.679 9.687 16.598 1.00 92.38 108 PHE A C 1
ATOM 859 O O . PHE A 1 108 ? -2.549 9.192 16.572 1.00 92.38 108 PHE A O 1
ATOM 866 N N . MET A 1 109 ? -3.866 11.004 16.482 1.00 92.62 109 MET A N 1
ATOM 867 C CA . MET A 1 109 ? -2.768 11.949 16.262 1.00 92.62 109 MET A CA 1
ATOM 868 C C . MET A 1 109 ? -1.821 12.039 17.465 1.00 92.62 109 MET A C 1
ATOM 870 O O . MET A 1 109 ? -0.610 12.178 17.274 1.00 92.62 109 MET A O 1
ATOM 874 N N . ILE A 1 110 ? -2.339 11.946 18.693 1.00 92.62 110 ILE A N 1
ATOM 875 C CA . ILE A 1 110 ? -1.522 11.898 19.915 1.00 92.62 110 ILE A CA 1
ATOM 876 C C . ILE A 1 110 ? -0.654 10.634 19.927 1.00 92.62 110 ILE A C 1
ATOM 878 O O . ILE A 1 110 ? 0.564 10.737 20.099 1.00 92.62 110 ILE A O 1
ATOM 882 N N . ASP A 1 111 ? -1.255 9.467 19.681 1.00 90.94 111 ASP A N 1
ATOM 883 C CA . ASP A 1 111 ? -0.550 8.179 19.658 1.00 90.94 111 ASP A CA 1
ATOM 884 C C . ASP A 1 111 ? 0.555 8.149 18.587 1.00 90.94 111 ASP A C 1
ATOM 886 O O . ASP A 1 111 ? 1.688 7.723 18.835 1.00 90.94 111 ASP A O 1
ATOM 890 N N . ARG A 1 112 ? 0.276 8.687 17.391 1.00 88.75 112 ARG A N 1
ATOM 891 C CA . ARG A 1 112 ? 1.277 8.762 16.318 1.00 88.75 112 ARG A CA 1
ATOM 892 C C . ARG A 1 112 ? 2.403 9.739 16.613 1.00 88.75 112 ARG A C 1
ATOM 894 O O . ARG A 1 112 ? 3.559 9.389 16.394 1.00 88.75 112 ARG A O 1
ATOM 901 N N . LYS A 1 113 ? 2.113 10.916 17.173 1.00 87.06 113 LYS A N 1
ATOM 902 C CA . LYS A 1 113 ? 3.164 11.859 17.592 1.00 87.06 113 LYS A CA 1
ATOM 903 C C . LYS A 1 113 ? 4.069 11.272 18.673 1.00 87.06 113 LYS A C 1
ATOM 905 O O . LYS A 1 113 ? 5.259 11.564 18.659 1.00 87.06 113 LYS A O 1
ATOM 910 N N . ALA A 1 114 ? 3.533 10.477 19.597 1.00 88.94 114 ALA A N 1
ATOM 911 C CA . ALA A 1 114 ? 4.342 9.807 20.611 1.00 88.94 114 ALA A CA 1
ATOM 912 C C . ALA A 1 114 ? 5.296 8.781 19.978 1.00 88.94 114 ALA A C 1
ATOM 914 O O . ALA A 1 114 ? 6.491 8.824 20.245 1.00 88.94 114 ALA A O 1
ATOM 915 N N . ALA A 1 115 ? 4.792 7.943 19.067 1.00 85.06 115 ALA A N 1
ATOM 916 C CA . ALA A 1 115 ? 5.585 6.899 18.414 1.00 85.06 115 ALA A CA 1
ATOM 917 C C . ALA A 1 115 ? 6.755 7.422 17.553 1.00 85.06 115 ALA A C 1
ATOM 919 O O . ALA A 1 115 ? 7.755 6.729 17.412 1.00 85.06 115 ALA A O 1
ATOM 920 N N . PHE A 1 116 ? 6.650 8.627 16.980 1.00 78.69 116 PHE A N 1
ATOM 921 C CA . PHE A 1 116 ? 7.703 9.212 16.133 1.00 78.69 116 PHE A CA 1
ATOM 922 C C . PHE A 1 116 ? 8.606 10.228 16.846 1.00 78.69 116 PHE A C 1
ATOM 924 O O . PHE A 1 116 ? 9.520 10.749 16.224 1.00 78.69 116 PHE A O 1
ATOM 931 N N . LYS A 1 117 ? 8.376 10.536 18.128 1.00 72.75 117 LYS A N 1
ATOM 932 C CA . LYS A 1 117 ? 9.265 11.424 18.904 1.00 72.75 117 LYS A CA 1
ATOM 933 C C . LYS A 1 117 ? 10.546 10.739 19.389 1.00 72.75 117 LYS A C 1
ATOM 935 O O . LYS A 1 117 ? 11.467 11.432 19.806 1.00 72.75 117 LYS A O 1
ATOM 940 N N . GLU A 1 118 ? 10.582 9.410 19.381 1.00 56.25 118 GLU A N 1
ATOM 941 C CA . GLU A 1 118 ? 11.713 8.604 19.864 1.00 56.25 118 GLU A CA 1
ATOM 942 C C . GLU A 1 118 ? 12.703 8.206 18.748 1.00 56.25 118 GLU A C 1
ATOM 944 O O . GLU A 1 118 ? 13.644 7.450 18.996 1.00 56.25 118 GLU A O 1
ATOM 949 N N . HIS A 1 119 ? 12.518 8.730 17.532 1.00 49.88 119 HIS A N 1
ATOM 950 C CA . HIS A 1 119 ? 13.358 8.502 16.353 1.00 49.88 119 HIS A CA 1
ATOM 951 C C . HIS A 1 119 ? 13.777 9.829 15.718 1.00 49.88 119 HIS A C 1
ATOM 953 O O . HIS A 1 119 ? 14.887 9.857 15.143 1.00 49.88 119 HIS A O 1
#

InterPro domains:
  IPR040045 Cytoplasmic dynein 2 light intermediate chain 1 [PTHR13236] (1-109)

pLDDT: mean 90.22, std 6.56, range [49.88, 96.69]

Secondary structure (DSSP, 8-state):
-HHHHTT--PPPPPP-SEEEEEEEEEETTEEEEEEEEEE-STTTTGGGGGTTT-TTTGGG---------SSTTTHHHHHHHHHHHHHHHHHHHHHHHHHH-HHHHHHHHHHHHHHHTT-